Protein AF-A0A7R9ZFI8-F1 (afdb_monomer_lite)

InterPro domains:
  IPR023198 Phosphoglycolate phosphatase-like, domain 2 [G3DSA:1.10.150.240] (22-74)
  IPR023214 HAD superfamily [G3DSA:3.40.50.1000] (10-21)
  IPR036412 HAD-like superfamily [SSF56784] (10-65)
  IPR041492 Haloacid dehalogenase-like hydrolase [PF13419] (13-67)
  IPR051806 HAD-like Sugar Phosphate Phosphatase [PTHR43481] (8-67)

Sequence (104 aa):
RLAGFISDAKGMVFDCDGTLLDTMPLYYESWKRACDEVGLQFPVERFYAMAGRPVGDIFATLIEEQLLGSGGNEESSETESPQRKMPIVTPEYCEDVKRRHHAA

pLDDT: mean 82.08, std 18.76, range [39.84, 97.5]

Structure (mmCIF, N/CA/C/O backbone):
data_AF-A0A7R9ZFI8-F1
#
_entry.id   AF-A0A7R9ZFI8-F1
#
loop_
_atom_site.group_PDB
_atom_site.id
_atom_site.type_symbol
_atom_site.label_atom_id
_atom_site.label_alt_id
_atom_site.label_comp_id
_atom_site.label_asym_id
_atom_site.label_entity_id
_atom_site.label_seq_id
_atom_site.pdbx_PDB_ins_code
_atom_site.Cartn_x
_atom_site.Cartn_y
_atom_site.Cartn_z
_atom_site.occupancy
_atom_site.B_iso_or_equiv
_atom_site.auth_seq_id
_atom_site.auth_comp_id
_atom_site.auth_asym_id
_atom_site.auth_atom_id
_atom_site.pdbx_PDB_model_num
ATOM 1 N N . ARG A 1 1 ? 6.868 1.005 -32.729 1.00 57.28 1 ARG A N 1
ATOM 2 C CA . ARG A 1 1 ? 6.519 -0.391 -32.351 1.00 57.28 1 ARG A CA 1
ATOM 3 C C . ARG A 1 1 ? 7.333 -0.758 -31.118 1.00 57.28 1 ARG A C 1
ATOM 5 O O . ARG A 1 1 ? 8.550 -0.714 -31.222 1.00 57.28 1 ARG A O 1
ATOM 12 N N . LEU A 1 2 ? 6.691 -1.140 -30.010 1.00 59.94 2 LEU A N 1
ATOM 13 C CA . LEU A 1 2 ? 7.361 -1.621 -28.785 1.00 59.94 2 LEU A CA 1
ATOM 14 C C . LEU A 1 2 ? 8.390 -2.734 -29.059 1.00 59.94 2 LEU A C 1
ATOM 16 O O . LEU A 1 2 ? 9.476 -2.720 -28.496 1.00 59.94 2 LEU A O 1
ATOM 20 N N . ALA A 1 3 ? 8.091 -3.629 -30.006 1.00 62.19 3 ALA A N 1
ATOM 21 C CA . ALA A 1 3 ? 8.974 -4.734 -30.381 1.00 62.19 3 ALA A CA 1
ATOM 22 C C . ALA A 1 3 ? 10.369 -4.302 -30.876 1.00 62.19 3 ALA A C 1
ATOM 24 O O . ALA A 1 3 ? 11.335 -5.005 -30.615 1.00 62.19 3 ALA A O 1
ATOM 25 N N . GLY A 1 4 ? 10.482 -3.153 -31.556 1.00 64.88 4 GLY A N 1
ATOM 26 C CA . GLY A 1 4 ? 11.778 -2.655 -32.037 1.00 64.88 4 GLY A CA 1
ATOM 27 C C . GLY A 1 4 ? 12.616 -1.983 -30.947 1.00 64.88 4 GLY A C 1
ATOM 28 O O . GLY A 1 4 ? 13.824 -1.885 -31.076 1.00 64.88 4 GLY A O 1
ATOM 29 N N . PHE A 1 5 ? 11.982 -1.528 -29.864 1.00 67.44 5 PHE A N 1
ATOM 30 C CA . PHE A 1 5 ? 12.675 -0.920 -28.728 1.00 67.44 5 PHE A CA 1
ATOM 31 C C . PHE A 1 5 ? 13.243 -1.985 -27.779 1.00 67.44 5 PHE A C 1
ATOM 33 O O . PHE A 1 5 ? 14.343 -1.834 -27.260 1.00 67.44 5 PHE A O 1
ATOM 40 N N . ILE A 1 6 ? 12.520 -3.096 -27.594 1.00 75.75 6 ILE A N 1
ATOM 41 C CA . ILE A 1 6 ? 12.978 -4.217 -26.759 1.00 75.75 6 ILE A CA 1
ATOM 42 C C . ILE A 1 6 ? 14.160 -4.954 -27.409 1.00 75.75 6 ILE A C 1
ATOM 44 O O . ILE A 1 6 ? 15.061 -5.385 -26.698 1.00 75.75 6 ILE A O 1
ATOM 48 N N . SER A 1 7 ? 14.200 -5.067 -28.742 1.00 77.81 7 SER A N 1
ATOM 49 C CA . SER A 1 7 ? 15.269 -5.789 -29.452 1.00 77.81 7 SER A CA 1
ATOM 50 C C . SER A 1 7 ? 16.661 -5.167 -29.301 1.00 77.81 7 SER A C 1
ATOM 52 O O . SER A 1 7 ? 17.652 -5.889 -29.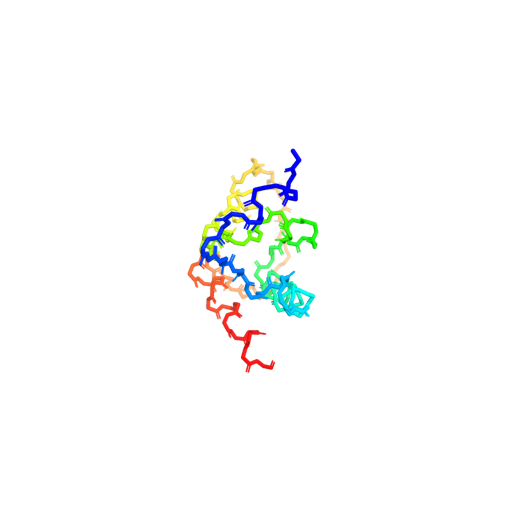392 1.00 77.81 7 SER A O 1
ATOM 54 N N . ASP A 1 8 ? 16.740 -3.861 -29.035 1.00 88.75 8 ASP A N 1
ATOM 55 C CA . ASP A 1 8 ? 18.013 -3.137 -28.908 1.00 88.75 8 ASP A CA 1
ATOM 56 C C . ASP A 1 8 ? 18.446 -2.926 -27.445 1.00 88.75 8 ASP A C 1
ATOM 58 O O . ASP A 1 8 ? 19.574 -2.492 -27.179 1.00 88.75 8 ASP A O 1
ATOM 62 N N . ALA A 1 9 ? 17.578 -3.250 -26.482 1.00 89.25 9 ALA A N 1
ATOM 63 C CA . ALA A 1 9 ? 17.860 -3.078 -25.064 1.00 89.25 9 ALA A CA 1
ATOM 64 C C . ALA A 1 9 ? 18.990 -4.017 -24.605 1.00 89.25 9 ALA A C 1
ATOM 66 O O . ALA A 1 9 ? 18.977 -5.220 -24.856 1.00 89.25 9 ALA A O 1
ATOM 67 N N . LYS A 1 10 ? 19.982 -3.469 -23.890 1.00 92.75 10 LYS A N 1
ATOM 68 C CA . LYS A 1 10 ? 21.097 -4.248 -23.314 1.00 92.75 10 LYS A CA 1
ATOM 69 C C . LYS A 1 10 ? 20.790 -4.835 -21.935 1.00 92.75 10 LYS A C 1
ATOM 71 O O . LYS A 1 10 ? 21.572 -5.633 -21.430 1.00 92.75 10 LYS A O 1
ATOM 76 N N . GLY A 1 11 ? 19.669 -4.447 -21.336 1.00 90.25 11 GLY A N 1
ATOM 77 C CA . GLY A 1 11 ? 19.209 -4.929 -20.041 1.00 90.25 11 GLY A CA 1
ATOM 78 C C . GLY A 1 11 ? 17.759 -4.530 -19.794 1.00 90.25 11 GLY A C 1
ATOM 79 O O . GLY A 1 11 ? 17.280 -3.540 -20.349 1.00 90.25 11 GLY A O 1
ATOM 80 N N . MET A 1 12 ? 17.071 -5.321 -18.973 1.00 90.19 12 MET A N 1
ATOM 81 C CA . MET A 1 12 ? 15.684 -5.102 -18.571 1.00 90.19 12 MET A CA 1
ATOM 82 C C . MET A 1 12 ? 15.587 -5.263 -17.055 1.00 90.19 12 MET A C 1
ATOM 84 O O . MET A 1 12 ? 16.136 -6.215 -16.503 1.00 90.19 12 MET A O 1
ATOM 88 N N . VAL A 1 13 ? 14.903 -4.330 -16.396 1.00 91.94 13 VAL A N 1
ATOM 89 C CA . VAL A 1 13 ? 14.573 -4.421 -14.971 1.00 91.94 13 VAL A CA 1
ATOM 90 C C . VAL A 1 13 ? 13.081 -4.672 -14.870 1.00 91.94 13 VAL A C 1
ATOM 92 O O . VAL A 1 13 ? 12.289 -3.959 -15.485 1.00 91.94 13 VAL A O 1
ATOM 95 N N . PHE A 1 14 ? 12.725 -5.696 -14.107 1.00 91.75 14 PHE A N 1
ATOM 96 C CA . PHE A 1 14 ? 11.349 -6.038 -13.795 1.00 91.75 14 PHE A CA 1
ATOM 97 C C . PHE A 1 14 ? 11.144 -5.851 -12.304 1.00 91.75 14 PHE A C 1
ATOM 99 O O . PHE A 1 14 ? 12.018 -6.199 -11.508 1.00 91.75 14 PHE A O 1
ATOM 106 N N . ASP A 1 15 ? 9.988 -5.310 -11.949 1.00 90.31 15 ASP A N 1
ATOM 107 C CA . ASP A 1 15 ? 9.502 -5.420 -10.586 1.00 90.31 15 ASP A CA 1
ATOM 108 C C . ASP A 1 15 ? 9.195 -6.894 -10.259 1.00 90.31 15 ASP A C 1
ATOM 110 O O . ASP A 1 15 ? 9.012 -7.715 -11.162 1.00 90.31 15 ASP A O 1
ATOM 114 N N . CYS A 1 16 ? 9.162 -7.248 -8.979 1.00 91.69 16 CYS A N 1
ATOM 115 C CA . CYS A 1 16 ? 8.884 -8.613 -8.535 1.00 91.69 16 CYS A CA 1
ATOM 116 C C . CYS A 1 16 ? 7.389 -8.819 -8.274 1.00 91.69 16 CYS A C 1
ATOM 118 O O . CYS A 1 16 ? 6.763 -9.694 -8.881 1.00 91.69 16 CYS A O 1
ATOM 120 N N . ASP A 1 17 ? 6.824 -8.017 -7.372 1.00 89.25 17 ASP A N 1
ATOM 121 C CA . ASP A 1 17 ? 5.479 -8.204 -6.836 1.00 89.25 17 ASP A CA 1
ATOM 122 C C . ASP A 1 17 ? 4.408 -7.765 -7.839 1.00 89.25 17 ASP A C 1
ATOM 124 O O . ASP A 1 17 ? 4.455 -6.675 -8.399 1.00 89.25 17 ASP A O 1
ATOM 128 N N . GLY A 1 18 ? 3.454 -8.645 -8.139 1.00 89.00 18 GLY A N 1
ATOM 129 C CA . GLY A 1 18 ? 2.432 -8.405 -9.165 1.00 89.00 18 GLY A CA 1
ATOM 130 C C . GLY A 1 18 ? 2.951 -8.373 -10.610 1.00 89.00 18 GLY A C 1
ATOM 131 O O . GLY A 1 18 ? 2.145 -8.253 -11.530 1.00 89.00 18 GLY A O 1
ATOM 132 N N . THR A 1 19 ? 4.267 -8.496 -10.826 1.00 92.44 19 THR A N 1
ATOM 133 C CA . THR A 1 19 ? 4.894 -8.529 -12.159 1.00 92.44 19 THR A CA 1
ATOM 134 C C . THR A 1 19 ? 5.447 -9.914 -12.485 1.00 92.44 19 THR A C 1
ATOM 136 O O . THR A 1 19 ? 5.046 -10.519 -13.477 1.00 92.44 19 THR A O 1
ATOM 139 N N . LEU A 1 20 ? 6.362 -10.434 -11.662 1.00 94.62 20 LEU A N 1
ATOM 140 C CA . LEU A 1 20 ? 6.918 -11.784 -11.820 1.00 94.62 20 LEU A CA 1
ATOM 141 C C . LEU A 1 20 ? 6.169 -12.815 -10.972 1.00 94.62 20 LEU A C 1
ATOM 143 O O . LEU A 1 20 ? 6.127 -13.991 -11.332 1.00 94.62 20 LEU A O 1
ATOM 147 N N . LEU A 1 21 ? 5.596 -12.377 -9.850 1.00 93.88 21 LEU A N 1
ATOM 148 C CA . LEU A 1 21 ? 4.870 -13.211 -8.898 1.00 93.88 21 LEU A CA 1
ATOM 149 C C . LEU A 1 21 ? 3.468 -12.645 -8.654 1.00 93.88 21 LEU A C 1
ATOM 151 O O . LEU A 1 21 ? 3.301 -11.435 -8.515 1.00 93.88 21 LEU A O 1
ATOM 155 N N . ASP A 1 22 ? 2.467 -13.516 -8.533 1.00 93.19 22 ASP A N 1
ATOM 156 C CA . ASP A 1 22 ? 1.087 -13.131 -8.203 1.00 93.19 22 ASP A CA 1
ATOM 157 C C . ASP A 1 22 ? 0.906 -12.935 -6.685 1.00 93.19 22 ASP A C 1
ATOM 159 O O . ASP A 1 22 ? 0.242 -13.705 -5.995 1.00 93.19 22 ASP A O 1
ATOM 163 N N . THR A 1 23 ? 1.596 -11.935 -6.132 1.00 92.81 23 THR A N 1
ATOM 164 C CA . THR A 1 23 ? 1.626 -11.642 -4.685 1.00 92.81 23 THR A CA 1
ATOM 165 C C . THR A 1 23 ? 0.637 -10.556 -4.264 1.00 92.81 23 THR A C 1
ATOM 167 O O . THR A 1 23 ? 0.318 -10.433 -3.080 1.00 92.81 23 THR A O 1
ATOM 170 N N . MET A 1 24 ? 0.109 -9.780 -5.214 1.00 94.38 24 MET A N 1
ATOM 171 C CA . MET A 1 24 ? -0.782 -8.650 -4.933 1.00 94.38 24 MET A CA 1
ATOM 172 C C . MET A 1 24 ? -2.093 -9.038 -4.231 1.00 94.38 24 MET A C 1
ATOM 174 O O . MET A 1 24 ? -2.481 -8.309 -3.314 1.00 94.38 24 MET A O 1
ATOM 178 N N . PRO A 1 25 ? -2.760 -10.165 -4.561 1.00 94.69 25 PRO A N 1
ATOM 179 C CA . PRO A 1 25 ? -3.950 -10.593 -3.826 1.00 94.69 25 PRO A CA 1
ATOM 180 C C . PRO A 1 25 ? -3.669 -10.861 -2.342 1.00 94.69 25 PRO A C 1
ATOM 182 O O . PRO A 1 25 ? -4.422 -10.409 -1.482 1.00 94.69 25 PRO A O 1
ATOM 185 N N . LEU A 1 26 ? -2.547 -11.523 -2.033 1.00 92.44 26 LEU A N 1
ATOM 186 C CA . LEU A 1 26 ? -2.141 -11.806 -0.654 1.00 92.44 26 LEU A CA 1
ATOM 187 C C . LEU A 1 26 ? -1.831 -10.514 0.109 1.00 92.44 26 LEU A C 1
ATOM 189 O O . LEU A 1 26 ? -2.279 -10.336 1.241 1.00 92.44 26 LEU A O 1
ATOM 193 N N . TYR A 1 27 ? -1.109 -9.582 -0.520 1.00 93.00 27 TYR A N 1
ATOM 194 C CA . TYR A 1 27 ? -0.870 -8.279 0.090 1.00 93.00 27 TYR A CA 1
ATOM 195 C C . TYR A 1 27 ? -2.166 -7.528 0.363 1.00 93.00 27 TYR A C 1
ATOM 197 O O . TYR A 1 27 ? -2.310 -6.960 1.446 1.00 93.00 27 TYR A O 1
ATOM 205 N N . TYR A 1 28 ? -3.114 -7.544 -0.575 1.00 95.88 28 TYR A N 1
ATOM 206 C CA . TYR A 1 28 ? -4.392 -6.876 -0.379 1.00 95.88 28 TYR A CA 1
ATOM 207 C C . TYR A 1 28 ? -5.12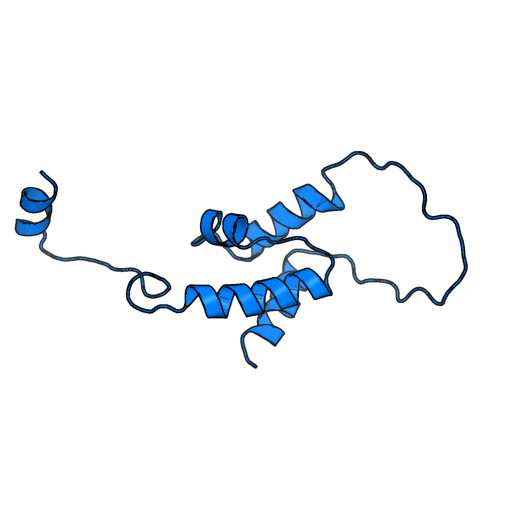3 -7.394 0.865 1.00 95.88 28 TYR A C 1
ATOM 209 O O . TYR A 1 28 ? -5.635 -6.589 1.640 1.00 95.88 28 TYR A O 1
ATOM 217 N N . GLU A 1 29 ? -5.123 -8.705 1.116 1.00 94.81 29 GLU A N 1
ATOM 218 C CA . GLU A 1 29 ? -5.743 -9.261 2.324 1.00 94.81 29 GLU A CA 1
ATOM 219 C C . GLU A 1 29 ? -5.108 -8.726 3.614 1.00 94.81 29 GLU A C 1
ATOM 221 O O . GLU A 1 29 ? -5.826 -8.301 4.524 1.00 94.81 29 GLU A O 1
ATOM 226 N N . SER A 1 30 ? -3.775 -8.708 3.701 1.00 93.50 30 SER A N 1
ATOM 227 C CA . SER A 1 30 ? -3.070 -8.179 4.875 1.00 93.50 30 SER A CA 1
ATOM 228 C C . SER A 1 30 ? -3.316 -6.681 5.068 1.00 93.50 30 SER A C 1
ATOM 230 O O . SER A 1 30 ? -3.543 -6.233 6.194 1.00 93.50 30 SER A O 1
ATOM 232 N N . TRP A 1 31 ? -3.321 -5.906 3.980 1.00 95.81 31 TRP A N 1
ATOM 233 C CA . TRP A 1 31 ? -3.646 -4.479 4.007 1.00 95.81 31 TRP A CA 1
ATOM 234 C C . TRP A 1 31 ? -5.083 -4.230 4.449 1.00 95.81 31 TRP A C 1
ATOM 236 O O . TRP A 1 31 ? -5.318 -3.387 5.312 1.00 95.81 31 TRP A O 1
ATOM 246 N N . LYS A 1 32 ? -6.037 -4.999 3.917 1.00 95.75 32 LYS A N 1
ATOM 247 C CA . LYS A 1 32 ? -7.442 -4.904 4.301 1.00 95.75 32 LYS A CA 1
ATOM 248 C C . LYS A 1 32 ? -7.618 -5.144 5.801 1.00 95.75 32 LYS A C 1
ATOM 250 O O . LYS A 1 32 ? -8.268 -4.340 6.458 1.00 95.75 32 LYS A O 1
ATOM 255 N N . ARG A 1 33 ? -7.001 -6.193 6.358 1.00 94.56 33 ARG A N 1
ATOM 256 C CA . ARG A 1 33 ? -7.060 -6.486 7.804 1.00 94.56 33 ARG A CA 1
ATOM 257 C C . ARG A 1 33 ? -6.469 -5.356 8.648 1.00 94.56 33 ARG A C 1
ATOM 259 O O . ARG A 1 33 ? -7.047 -4.995 9.668 1.00 94.56 33 ARG A O 1
ATOM 266 N N . ALA A 1 34 ? -5.343 -4.787 8.216 1.00 93.81 34 ALA A N 1
ATOM 267 C CA . ALA A 1 34 ? -4.707 -3.676 8.916 1.00 93.81 34 ALA A CA 1
ATOM 268 C C . ALA A 1 34 ? -5.586 -2.416 8.918 1.00 93.81 34 ALA A C 1
ATOM 270 O O . ALA A 1 34 ? -5.755 -1.793 9.962 1.00 93.81 34 ALA A O 1
ATOM 271 N N . CYS A 1 35 ? -6.173 -2.071 7.769 1.00 95.38 35 CYS A N 1
ATOM 272 C CA . CYS A 1 35 ? -7.088 -0.942 7.628 1.00 95.38 35 CYS A CA 1
ATOM 273 C C . CYS A 1 35 ? -8.383 -1.142 8.432 1.00 95.38 35 CYS A C 1
ATOM 275 O O . CYS A 1 35 ? -8.783 -0.228 9.152 1.00 95.38 35 CYS A O 1
ATOM 277 N N . ASP A 1 36 ? -8.979 -2.341 8.390 1.00 94.62 36 ASP A N 1
ATOM 278 C CA . ASP A 1 36 ? -10.176 -2.686 9.169 1.00 94.62 36 ASP A CA 1
ATOM 279 C C . ASP A 1 36 ? -9.930 -2.513 10.687 1.00 94.62 36 ASP A C 1
ATOM 281 O O . ASP A 1 36 ? -10.804 -2.023 11.401 1.00 94.62 36 ASP A O 1
ATOM 285 N N . GLU A 1 37 ? -8.734 -2.859 11.189 1.00 93.62 37 GLU A N 1
ATOM 286 C CA . GLU A 1 37 ? -8.364 -2.719 12.611 1.00 93.62 37 GLU A CA 1
ATOM 287 C C . GLU A 1 37 ? -8.296 -1.253 13.075 1.00 93.62 37 GLU A C 1
ATOM 289 O O . GLU A 1 37 ? -8.595 -0.954 14.233 1.00 93.62 37 GLU A O 1
ATOM 294 N N . VAL A 1 38 ? -7.915 -0.336 12.182 1.00 92.75 38 VAL A N 1
ATOM 295 C CA . VAL A 1 38 ? -7.778 1.101 12.485 1.00 92.75 38 VAL A CA 1
ATOM 296 C C . VAL A 1 38 ? -8.948 1.945 11.975 1.00 92.75 38 VAL A C 1
ATOM 298 O O . VAL A 1 38 ? -8.925 3.165 12.111 1.00 92.75 38 VAL A O 1
ATOM 301 N N . GLY A 1 39 ? -9.979 1.311 11.411 1.00 93.75 39 GLY A N 1
ATOM 302 C CA . GLY A 1 39 ? -11.183 1.981 10.917 1.00 93.75 39 GLY A CA 1
ATOM 303 C C . GLY A 1 39 ? -11.015 2.714 9.581 1.00 93.75 39 GLY A C 1
ATOM 304 O O . GLY A 1 39 ? -11.835 3.571 9.264 1.00 93.75 39 GLY A O 1
ATOM 305 N N . LEU A 1 40 ? -9.987 2.389 8.792 1.00 95.25 40 LEU A N 1
ATOM 306 C CA . LEU A 1 40 ? -9.773 2.959 7.460 1.00 95.25 40 LEU A CA 1
ATOM 307 C C . LEU A 1 40 ? -10.397 2.074 6.376 1.00 95.25 40 LEU A C 1
ATOM 309 O O . LEU A 1 40 ? -10.301 0.849 6.406 1.00 95.25 40 LEU A O 1
ATOM 313 N N . GLN A 1 41 ? -10.996 2.699 5.370 1.00 96.62 41 GLN A N 1
ATOM 314 C CA . GLN A 1 41 ? -11.488 2.033 4.170 1.00 96.62 41 GLN A CA 1
ATOM 315 C C . GLN A 1 41 ? -10.382 1.962 3.120 1.00 96.62 41 GLN A C 1
ATOM 317 O O . GLN A 1 41 ? -9.834 2.986 2.713 1.00 96.62 41 GLN A O 1
ATOM 322 N N . PHE A 1 42 ? -10.075 0.757 2.638 1.00 96.88 42 PHE A N 1
ATOM 323 C CA . PHE A 1 42 ? -9.104 0.570 1.561 1.00 96.88 42 PHE A CA 1
ATOM 324 C C . PHE A 1 42 ? -9.582 -0.501 0.563 1.00 96.88 42 PHE A C 1
ATOM 326 O O . PHE A 1 42 ? -9.235 -1.678 0.685 1.00 96.88 42 PHE A O 1
ATOM 333 N N . PRO A 1 43 ? -10.454 -0.131 -0.398 1.00 96.81 43 PRO A N 1
ATOM 334 C CA . PRO A 1 43 ? -10.971 -1.068 -1.394 1.00 96.81 43 PRO A CA 1
ATOM 335 C C . PRO A 1 43 ? -9.874 -1.512 -2.371 1.00 96.81 43 PRO A C 1
ATOM 337 O O . PRO A 1 43 ? -8.887 -0.803 -2.585 1.00 96.81 43 PRO A O 1
ATOM 340 N N . VAL A 1 44 ? -10.056 -2.689 -2.975 1.00 96.81 44 VAL A N 1
ATOM 341 C CA . VAL A 1 44 ? -9.041 -3.350 -3.812 1.00 96.81 44 VAL A CA 1
ATOM 342 C C . VAL A 1 44 ? -8.604 -2.487 -4.996 1.00 96.81 44 VAL A C 1
ATOM 344 O O . VAL A 1 44 ? -7.417 -2.402 -5.300 1.00 96.81 44 VAL A O 1
ATOM 347 N N . GLU A 1 45 ? -9.526 -1.751 -5.610 1.00 97.50 45 GLU A N 1
ATOM 348 C CA . GLU A 1 45 ? -9.230 -0.846 -6.721 1.00 97.50 45 GLU A CA 1
ATOM 349 C C . GLU A 1 45 ? -8.299 0.289 -6.279 1.00 97.50 45 GLU A C 1
ATOM 351 O O . GLU A 1 45 ? -7.370 0.657 -7.001 1.00 97.50 45 GLU A O 1
ATOM 356 N N . ARG A 1 46 ? -8.508 0.825 -5.066 1.00 97.06 46 ARG A N 1
ATOM 357 C CA . ARG A 1 46 ? -7.659 1.880 -4.495 1.00 97.06 46 ARG A CA 1
ATOM 358 C C . ARG A 1 46 ? -6.288 1.331 -4.105 1.00 97.06 46 ARG A C 1
ATOM 360 O O . ARG A 1 46 ? -5.299 2.024 -4.321 1.00 97.06 46 ARG A O 1
ATOM 367 N N . PHE A 1 47 ? -6.226 0.098 -3.602 1.00 97.06 47 PHE A N 1
ATOM 368 C CA . PHE A 1 47 ? -4.971 -0.603 -3.325 1.00 97.06 47 PHE A CA 1
ATOM 369 C C . PHE A 1 47 ? -4.106 -0.726 -4.585 1.00 97.06 47 PHE A C 1
ATOM 371 O O . PHE A 1 47 ? -2.965 -0.264 -4.587 1.00 97.06 47 PHE A O 1
ATOM 378 N N . TYR A 1 48 ? -4.663 -1.239 -5.687 1.00 95.69 48 TYR A N 1
ATOM 379 C CA . TYR A 1 48 ? -3.932 -1.333 -6.956 1.00 95.69 48 TYR A CA 1
ATOM 380 C C . TYR A 1 48 ? -3.561 0.039 -7.531 1.00 95.69 48 TYR A C 1
ATOM 382 O O . TYR A 1 48 ? -2.454 0.207 -8.035 1.00 95.69 48 TYR A O 1
ATOM 390 N N . ALA A 1 49 ? -4.434 1.045 -7.411 1.00 96.94 49 ALA A N 1
ATOM 391 C CA . ALA A 1 49 ? -4.142 2.405 -7.873 1.00 96.94 49 ALA A CA 1
ATOM 392 C C . ALA A 1 49 ? -2.993 3.085 -7.104 1.00 96.94 49 ALA A C 1
ATOM 394 O O . ALA A 1 49 ? -2.416 4.055 -7.595 1.00 96.94 49 ALA A O 1
ATOM 395 N N . MET A 1 50 ? -2.678 2.608 -5.898 1.00 96.25 50 MET A N 1
ATOM 396 C CA . MET A 1 50 ? -1.587 3.114 -5.064 1.00 96.25 50 MET A CA 1
ATOM 397 C C . MET A 1 50 ? -0.359 2.191 -5.034 1.00 96.25 50 MET A C 1
ATOM 399 O O . MET A 1 50 ? 0.594 2.489 -4.311 1.00 96.25 50 MET A O 1
ATOM 403 N N . ALA A 1 51 ? -0.356 1.096 -5.800 1.00 92.25 51 ALA A N 1
ATOM 404 C CA . ALA A 1 51 ? 0.767 0.165 -5.848 1.00 92.25 51 ALA A CA 1
ATOM 405 C C . ALA A 1 51 ? 2.075 0.888 -6.226 1.00 92.25 51 ALA A C 1
ATOM 407 O O . ALA A 1 51 ? 2.100 1.751 -7.104 1.00 92.25 51 ALA A O 1
ATOM 408 N N . GLY A 1 52 ? 3.162 0.560 -5.523 1.00 89.81 52 GLY A N 1
ATOM 409 C CA . GLY A 1 52 ? 4.474 1.195 -5.700 1.00 89.81 52 GLY A CA 1
ATOM 410 C C . GLY A 1 52 ? 4.678 2.519 -4.948 1.00 89.81 52 GLY A C 1
ATOM 411 O O . GLY A 1 52 ? 5.790 3.045 -4.959 1.00 89.81 52 GLY A O 1
ATOM 412 N N . ARG A 1 53 ? 3.658 3.065 -4.265 1.00 95.12 53 ARG A N 1
ATOM 413 C CA . ARG A 1 53 ? 3.829 4.226 -3.370 1.00 95.12 53 ARG A CA 1
ATOM 414 C C . ARG A 1 53 ? 4.443 3.813 -2.021 1.00 95.12 53 ARG A C 1
ATOM 416 O O . ARG A 1 53 ? 4.210 2.689 -1.570 1.00 95.12 53 ARG A O 1
ATOM 423 N N . PRO A 1 54 ? 5.173 4.713 -1.333 1.00 95.12 54 PRO A N 1
ATOM 424 C CA . PRO A 1 54 ? 5.612 4.476 0.040 1.00 95.12 54 PRO A CA 1
ATOM 425 C C . PRO A 1 54 ? 4.429 4.185 0.974 1.00 95.12 54 PRO A C 1
ATOM 427 O O . PRO A 1 54 ? 3.383 4.824 0.882 1.00 95.12 54 PRO A O 1
ATOM 430 N N . VAL A 1 55 ? 4.596 3.227 1.890 1.00 94.25 55 VAL A N 1
ATOM 431 C CA . VAL A 1 55 ? 3.527 2.773 2.802 1.00 94.25 55 VAL A CA 1
ATOM 432 C C . VAL A 1 55 ? 2.990 3.927 3.658 1.00 94.25 55 VAL A C 1
ATOM 434 O O . VAL A 1 55 ? 1.774 4.107 3.737 1.00 94.25 55 VAL A O 1
ATOM 437 N N . GLY A 1 56 ? 3.878 4.743 4.231 1.00 95.00 56 GLY A N 1
ATOM 438 C CA . GLY A 1 56 ? 3.503 5.919 5.016 1.00 95.00 56 GLY A CA 1
ATOM 439 C C . GLY A 1 56 ? 2.684 6.935 4.221 1.00 95.00 56 GLY A C 1
ATOM 440 O O . GLY A 1 56 ? 1.680 7.427 4.728 1.00 95.00 56 GLY A O 1
ATOM 441 N N . ASP A 1 57 ? 3.026 7.176 2.950 1.00 97.12 57 ASP A N 1
ATOM 442 C CA . ASP A 1 57 ? 2.274 8.086 2.074 1.00 97.12 57 ASP A CA 1
ATOM 443 C C . ASP A 1 57 ? 0.860 7.567 1.792 1.00 97.12 57 ASP A C 1
ATOM 445 O O . ASP A 1 57 ? -0.087 8.353 1.691 1.00 97.12 57 ASP A O 1
ATOM 449 N N . ILE A 1 58 ? 0.700 6.246 1.654 1.00 97.38 58 ILE A N 1
ATOM 450 C CA . ILE A 1 58 ? -0.612 5.609 1.493 1.00 97.38 58 ILE A CA 1
ATOM 451 C C . ILE A 1 58 ? -1.452 5.862 2.744 1.00 97.38 58 ILE A C 1
ATOM 453 O O . ILE A 1 58 ? -2.555 6.392 2.627 1.00 97.38 58 ILE A O 1
ATOM 457 N N . PHE A 1 59 ? -0.936 5.553 3.938 1.00 96.38 59 PHE A N 1
ATOM 458 C CA . PHE A 1 59 ? -1.687 5.774 5.176 1.00 96.38 59 PHE A CA 1
ATOM 459 C C . PHE A 1 59 ? -1.960 7.251 5.448 1.00 96.38 59 PHE A C 1
ATOM 461 O O . PHE A 1 59 ? -3.078 7.578 5.832 1.00 96.38 59 PHE A O 1
ATOM 468 N N . ALA A 1 60 ? -1.002 8.144 5.191 1.00 95.62 60 ALA A N 1
ATOM 469 C CA . ALA A 1 60 ? -1.213 9.584 5.292 1.00 95.62 60 ALA A CA 1
ATOM 470 C C . ALA A 1 60 ? -2.367 10.040 4.389 1.00 95.62 60 ALA A C 1
ATOM 472 O O . ALA A 1 60 ? -3.257 10.744 4.856 1.00 95.62 60 ALA A O 1
ATOM 473 N N . THR A 1 61 ? -2.407 9.554 3.142 1.00 96.38 61 THR A N 1
ATOM 474 C CA . THR A 1 61 ? -3.501 9.842 2.200 1.00 96.38 61 THR A CA 1
ATOM 475 C C . THR A 1 61 ? -4.845 9.337 2.739 1.00 96.38 61 THR A C 1
ATOM 477 O O . THR A 1 61 ? -5.820 10.077 2.739 1.00 96.38 61 THR A O 1
ATOM 480 N N . LEU A 1 62 ? -4.914 8.090 3.223 1.00 95.88 62 LEU A N 1
ATOM 481 C CA . LEU A 1 62 ? -6.165 7.512 3.734 1.00 95.88 62 LEU A CA 1
ATOM 482 C C . LEU A 1 62 ? -6.661 8.231 4.998 1.00 95.88 62 LEU A C 1
ATOM 484 O O . LEU A 1 62 ? -7.856 8.479 5.130 1.00 95.88 62 LEU A O 1
ATOM 488 N N . ILE A 1 63 ? -5.753 8.580 5.913 1.00 94.56 63 ILE A N 1
ATOM 489 C CA . ILE A 1 63 ? -6.062 9.336 7.134 1.00 94.56 63 ILE A CA 1
ATOM 490 C C . ILE A 1 63 ? -6.571 10.729 6.772 1.00 94.56 63 ILE A C 1
ATOM 492 O O . ILE A 1 63 ? -7.605 11.155 7.284 1.00 94.56 63 ILE A O 1
ATOM 496 N N . GLU A 1 64 ? -5.875 11.428 5.875 1.00 94.19 64 GLU A N 1
ATOM 497 C CA . GLU A 1 64 ? -6.284 12.749 5.414 1.00 94.19 64 GLU A CA 1
ATOM 498 C C . GLU A 1 64 ? -7.675 12.698 4.776 1.00 94.19 64 GLU A C 1
ATOM 500 O O . GLU A 1 64 ? -8.560 13.430 5.202 1.00 94.19 64 GLU A O 1
ATOM 505 N N . GLU A 1 65 ? -7.912 11.787 3.831 1.00 93.88 65 GLU A N 1
ATOM 506 C CA . GLU A 1 65 ? -9.189 11.674 3.114 1.00 93.88 65 GLU A CA 1
ATOM 507 C C . GLU A 1 65 ? -10.367 11.312 4.040 1.00 93.88 65 GLU A C 1
ATOM 509 O O . GLU A 1 65 ? -11.473 11.818 3.850 1.00 93.88 65 GLU A O 1
ATOM 514 N N . GLN A 1 66 ? -10.154 10.439 5.030 1.00 93.69 66 GLN A N 1
ATOM 515 C CA . GLN A 1 66 ? -11.253 9.786 5.759 1.00 93.69 66 GLN A CA 1
ATOM 516 C C . GLN A 1 66 ? -11.457 10.298 7.181 1.00 93.69 66 GLN A C 1
ATOM 518 O O . GLN A 1 66 ? -12.571 10.227 7.696 1.00 93.69 66 GLN A O 1
ATOM 523 N N . LEU A 1 67 ? -10.400 10.797 7.822 1.00 88.81 67 LEU A N 1
ATOM 524 C CA . LEU A 1 67 ? -10.450 11.276 9.204 1.00 88.81 67 LEU A CA 1
ATOM 525 C C . LEU A 1 67 ? -10.333 12.801 9.297 1.00 88.81 67 LEU A C 1
ATOM 527 O O . LEU A 1 67 ? -10.790 13.375 10.282 1.00 88.81 67 LEU A O 1
ATOM 531 N N . LEU A 1 68 ? -9.741 13.461 8.293 1.00 82.12 68 LEU A N 1
ATOM 532 C CA . LEU A 1 68 ? -9.500 14.912 8.300 1.00 82.12 68 LEU A CA 1
ATOM 533 C C . LEU A 1 68 ? -10.237 15.662 7.169 1.00 82.12 68 LEU A C 1
ATOM 535 O O . LEU A 1 68 ? -10.436 16.871 7.263 1.00 82.12 68 LEU A O 1
ATOM 539 N N . GLY A 1 69 ? -10.642 14.955 6.110 1.00 63.31 69 GLY A N 1
ATOM 540 C CA . GLY A 1 69 ? -11.026 15.515 4.808 1.00 63.31 69 GLY A CA 1
ATOM 541 C C . GLY A 1 69 ? -12.522 15.703 4.557 1.00 63.31 69 GLY A C 1
ATOM 542 O O . GLY A 1 69 ? -12.913 16.083 3.457 1.00 63.31 69 GLY A O 1
ATOM 543 N N . SER A 1 70 ? -13.379 15.479 5.550 1.00 51.75 70 SER A N 1
ATOM 544 C CA . SER A 1 70 ? -14.799 15.840 5.485 1.00 51.75 70 SER A CA 1
ATOM 545 C C . SER A 1 70 ? -15.139 16.639 6.733 1.00 51.75 70 SER A C 1
ATOM 547 O O . SER A 1 70 ? -14.944 16.147 7.840 1.00 51.75 70 SER A O 1
ATOM 549 N N . GLY A 1 71 ? -15.592 17.886 6.562 1.00 49.94 71 GLY A N 1
ATOM 550 C CA . GLY A 1 71 ? -15.985 18.752 7.672 1.00 49.94 71 GLY A CA 1
ATOM 551 C C . GLY A 1 71 ? -16.874 17.996 8.657 1.00 49.94 71 GLY A C 1
ATOM 552 O O . GLY A 1 71 ? -17.862 17.385 8.251 1.00 49.94 71 GLY A O 1
ATOM 553 N N . GLY A 1 72 ? -16.471 17.999 9.928 1.00 47.66 72 GLY A N 1
ATOM 554 C CA . GLY A 1 72 ? -17.183 17.311 10.990 1.00 47.66 72 GLY A CA 1
ATOM 555 C C . GLY A 1 72 ? 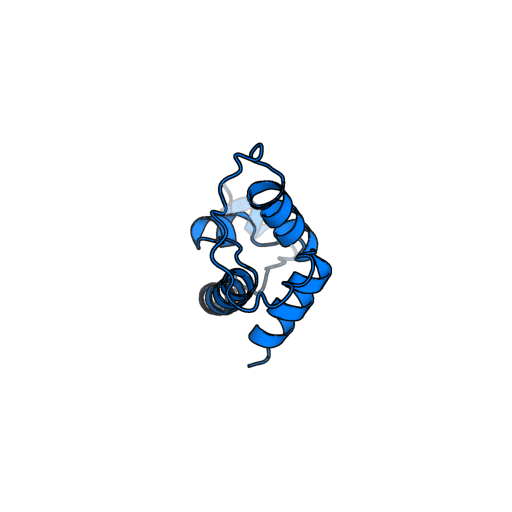-18.639 17.754 11.031 1.00 47.66 72 GLY A C 1
ATOM 556 O O . GLY A 1 72 ? -18.925 18.907 11.334 1.00 47.66 72 GLY A O 1
ATOM 557 N N . ASN A 1 73 ? -19.546 16.826 10.746 1.00 42.56 73 ASN A N 1
ATOM 558 C CA . ASN A 1 73 ? -20.863 16.866 11.350 1.00 42.56 73 ASN A CA 1
ATOM 559 C C . ASN A 1 73 ? -20.820 15.920 12.543 1.00 42.56 73 ASN A C 1
ATOM 561 O O . ASN A 1 73 ? -20.694 14.704 12.406 1.00 42.56 73 ASN A O 1
ATOM 565 N N . GLU A 1 74 ? -20.854 16.547 13.711 1.00 51.81 74 GLU A N 1
ATOM 566 C CA . GLU A 1 74 ? -21.158 15.941 14.992 1.00 51.81 74 GLU A CA 1
ATOM 567 C C . GLU A 1 74 ? -22.472 15.157 14.897 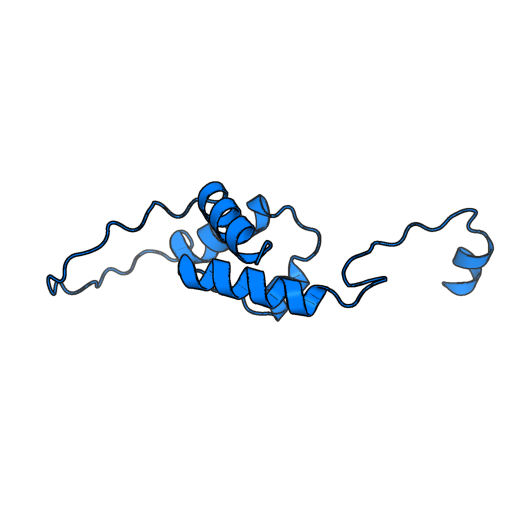1.00 51.81 74 GLU A C 1
ATOM 569 O O . GLU A 1 74 ? -23.489 15.712 14.497 1.00 51.81 74 GLU A O 1
ATOM 574 N N . GLU A 1 75 ? -22.449 13.885 15.291 1.00 43.97 75 GLU A N 1
ATOM 575 C CA . GLU A 1 75 ? -23.475 13.293 16.158 1.00 43.97 75 GLU A CA 1
ATOM 576 C C . GLU A 1 75 ? -22.999 11.910 16.616 1.00 43.97 75 GLU A C 1
ATOM 578 O O . GLU A 1 75 ? -23.352 10.864 16.077 1.00 43.97 75 GLU A O 1
ATOM 583 N N . SER A 1 76 ? -22.167 11.897 17.654 1.00 42.41 76 SER A N 1
ATOM 584 C CA . SER A 1 76 ? -22.120 10.757 18.567 1.00 42.41 76 SER A CA 1
ATOM 585 C C . SER A 1 76 ? -23.051 11.085 19.722 1.00 42.41 76 SER A C 1
ATOM 587 O O . SER A 1 76 ? -22.666 11.759 20.673 1.00 42.41 76 SER A O 1
ATOM 589 N N . SER A 1 77 ? -24.296 10.623 19.602 1.00 43.62 77 SER A N 1
ATOM 590 C CA . SER A 1 77 ? -25.215 10.495 20.725 1.00 43.62 77 SER A CA 1
ATOM 591 C C . SER A 1 77 ? -24.527 9.691 21.827 1.00 43.62 77 SER A C 1
ATOM 593 O O . SER A 1 77 ? -24.149 8.534 21.622 1.00 43.62 77 SER A O 1
ATOM 595 N N . GLU A 1 78 ? -24.345 10.321 22.981 1.00 49.72 78 GLU A N 1
ATOM 596 C CA . GLU A 1 78 ? -23.787 9.710 24.177 1.00 49.72 78 GLU A CA 1
ATOM 597 C C . GLU A 1 78 ? -24.658 8.523 24.604 1.00 49.72 78 GLU A C 1
ATOM 599 O O . GLU A 1 78 ? -25.787 8.662 25.071 1.00 49.72 78 GLU A O 1
ATOM 604 N N . THR A 1 79 ? -24.137 7.313 24.441 1.00 42.38 79 THR A N 1
ATOM 605 C CA . THR A 1 79 ? -24.548 6.173 25.258 1.00 42.38 79 THR A CA 1
ATOM 606 C C . THR A 1 79 ? -23.272 5.564 25.811 1.00 42.38 79 THR A C 1
ATOM 608 O O . THR A 1 79 ? -22.486 4.952 25.087 1.00 42.38 79 THR A O 1
ATOM 611 N N . GLU A 1 80 ? -23.021 5.838 27.091 1.00 47.38 80 GLU A N 1
ATOM 612 C CA . GLU A 1 80 ? -21.834 5.422 27.833 1.00 47.38 80 GLU A CA 1
ATOM 613 C C . GLU A 1 80 ? -21.636 3.902 27.751 1.00 47.38 80 GLU A C 1
ATOM 615 O O . GLU A 1 80 ? -22.374 3.108 28.330 1.00 47.38 80 GLU A O 1
ATOM 620 N N . SER A 1 81 ? -20.609 3.489 27.018 1.00 39.84 81 SER A N 1
ATOM 621 C CA . SER A 1 81 ? -20.033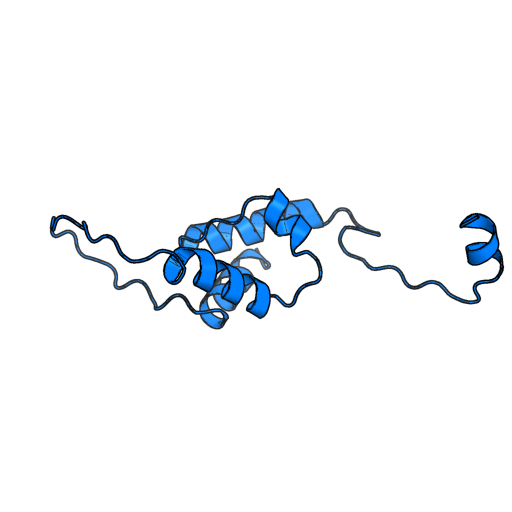 2.144 27.039 1.00 39.84 81 SER A CA 1
ATOM 622 C C . SER A 1 81 ? -18.524 2.335 27.127 1.00 39.84 81 SER A C 1
ATOM 624 O O . SER A 1 81 ? -18.044 3.187 26.389 1.00 39.84 81 SER A O 1
ATOM 626 N N . PRO A 1 82 ? -17.764 1.607 27.972 1.00 44.62 82 PRO A N 1
ATOM 627 C CA . PRO A 1 82 ? -16.348 1.885 28.229 1.00 44.62 82 PRO A CA 1
ATOM 628 C C . PRO A 1 82 ? -15.536 2.089 26.942 1.00 44.62 82 PRO A C 1
ATOM 630 O O . PRO A 1 82 ? -15.112 1.125 26.299 1.00 44.62 82 PRO A O 1
ATOM 633 N N . GLN A 1 83 ? -15.331 3.346 26.538 1.00 47.78 83 GLN A N 1
ATOM 634 C CA . GLN A 1 83 ? -14.626 3.652 25.306 1.00 47.78 83 GLN A CA 1
ATOM 635 C C . GLN A 1 83 ? -13.152 3.328 25.539 1.00 47.78 83 GLN A C 1
ATOM 637 O O . GLN A 1 83 ? -12.432 4.053 26.230 1.00 47.78 83 GLN A O 1
ATOM 642 N N . ARG A 1 84 ? -12.678 2.219 24.956 1.00 49.12 84 ARG A N 1
ATOM 643 C CA . ARG A 1 84 ? -11.250 2.046 24.668 1.00 49.12 84 ARG A CA 1
ATOM 644 C C . ARG A 1 84 ? -10.815 3.329 23.965 1.00 49.12 84 ARG A C 1
ATOM 646 O O . ARG A 1 84 ? -11.280 3.580 22.858 1.00 49.12 84 ARG A O 1
ATOM 653 N N . LYS A 1 85 ? -9.966 4.148 24.600 1.00 47.16 85 LYS A N 1
ATOM 654 C CA . LYS A 1 85 ? -9.301 5.264 23.917 1.00 47.16 85 LYS A CA 1
ATOM 655 C C . LYS A 1 85 ? -8.609 4.672 22.698 1.00 47.16 85 LYS A C 1
ATOM 657 O O . LYS A 1 85 ? -7.612 3.967 22.854 1.00 47.16 85 LYS A O 1
ATOM 662 N N . MET A 1 86 ? -9.181 4.881 21.516 1.00 51.19 86 MET A N 1
ATOM 663 C CA . MET A 1 86 ? -8.527 4.458 20.292 1.00 51.19 86 MET A CA 1
ATOM 664 C C . MET A 1 86 ? -7.225 5.257 20.194 1.00 51.19 86 MET A C 1
ATOM 666 O O . MET A 1 86 ? -7.245 6.469 20.438 1.00 51.19 86 MET A O 1
ATOM 670 N N . PRO A 1 87 ? -6.081 4.601 19.945 1.00 62.78 87 PRO A N 1
ATOM 671 C CA . PRO A 1 87 ? -4.841 5.321 19.711 1.00 62.78 87 PRO A CA 1
ATOM 672 C C . PRO A 1 87 ? -5.048 6.305 18.558 1.00 62.78 87 PRO A C 1
ATOM 674 O O . PRO A 1 87 ? -5.821 6.036 17.638 1.00 62.78 87 PRO A O 1
ATOM 677 N N . ILE A 1 88 ? -4.377 7.456 18.630 1.00 76.69 88 ILE A N 1
ATOM 678 C CA . ILE A 1 88 ? -4.360 8.423 17.530 1.00 76.69 88 ILE A CA 1
ATOM 679 C C . ILE A 1 88 ? -3.895 7.666 16.284 1.00 76.69 88 ILE A C 1
ATOM 681 O O . ILE A 1 88 ? -2.806 7.092 16.281 1.00 76.69 88 ILE A O 1
ATOM 685 N N . VAL A 1 89 ? -4.740 7.623 15.256 1.00 86.75 89 VAL A N 1
ATOM 686 C CA . VAL A 1 89 ? -4.428 6.935 14.003 1.00 86.75 89 VAL A CA 1
ATOM 687 C C . VAL A 1 89 ? -3.413 7.794 13.249 1.00 86.75 89 VAL A C 1
ATOM 689 O O . VAL A 1 89 ? -3.775 8.799 12.643 1.00 86.75 89 VAL A O 1
ATOM 692 N N . THR A 1 90 ? -2.132 7.430 13.337 1.00 91.50 90 THR A N 1
ATOM 693 C CA . THR A 1 90 ? -1.033 8.048 12.574 1.00 91.50 90 THR A CA 1
ATOM 694 C C . THR A 1 90 ? -0.515 7.085 11.503 1.00 91.50 90 THR A C 1
ATOM 696 O O . THR A 1 90 ? -0.745 5.873 11.622 1.00 91.50 90 THR A O 1
ATOM 699 N N . PRO A 1 91 ? 0.200 7.570 10.468 1.00 92.38 91 PRO A N 1
ATOM 700 C CA . PRO A 1 91 ? 0.846 6.696 9.493 1.00 92.38 91 PRO A CA 1
ATOM 701 C C . PRO A 1 91 ? 1.758 5.651 10.146 1.00 92.38 91 PRO A C 1
ATOM 703 O O . PRO A 1 91 ? 1.677 4.476 9.803 1.00 92.38 91 PRO A O 1
ATOM 706 N N . GLU A 1 92 ? 2.548 6.040 11.149 1.00 93.06 92 GLU A N 1
ATOM 707 C CA . GLU A 1 92 ? 3.471 5.144 11.857 1.00 93.06 92 GLU A CA 1
ATOM 708 C C . GLU A 1 92 ? 2.719 4.041 12.609 1.00 93.06 92 GLU A C 1
ATOM 710 O O . GLU A 1 92 ? 3.083 2.867 12.531 1.00 93.06 92 GLU A O 1
ATOM 715 N N . TYR A 1 93 ? 1.625 4.397 13.292 1.00 91.88 93 TYR A N 1
ATOM 716 C CA . TYR A 1 93 ? 0.782 3.413 13.967 1.00 91.88 93 TYR A CA 1
ATOM 717 C C . TYR A 1 93 ? 0.159 2.424 12.970 1.00 91.88 93 TYR A C 1
ATOM 719 O O . TYR A 1 93 ? 0.140 1.216 13.214 1.00 91.88 93 TYR A O 1
ATOM 727 N N . CYS A 1 94 ? -0.307 2.914 11.820 1.00 92.75 94 CYS A N 1
ATOM 728 C CA . CYS A 1 94 ? -0.864 2.065 10.769 1.00 92.75 94 CYS A CA 1
ATOM 729 C C . CYS A 1 94 ? 0.193 1.141 10.145 1.00 92.75 94 CYS A C 1
ATOM 731 O O . CYS A 1 94 ? -0.089 -0.030 9.881 1.00 92.75 94 CYS A O 1
ATOM 733 N N . GLU A 1 95 ? 1.422 1.624 9.958 1.00 93.00 95 GLU A N 1
ATOM 734 C CA . GLU A 1 95 ? 2.546 0.803 9.504 1.00 93.00 95 GLU A CA 1
ATOM 735 C C . GLU A 1 95 ? 2.868 -0.331 10.481 1.00 93.00 95 GLU A C 1
ATOM 737 O O . GLU A 1 95 ? 3.085 -1.471 10.055 1.00 93.00 95 GLU A O 1
ATOM 742 N N . ASP A 1 96 ? 2.858 -0.050 11.784 1.00 92.31 96 ASP A N 1
ATOM 743 C CA . ASP A 1 96 ? 3.075 -1.057 12.823 1.00 92.31 96 ASP A CA 1
ATOM 744 C C . ASP A 1 96 ? 1.962 -2.113 12.834 1.00 92.31 96 ASP A C 1
ATOM 746 O O . ASP A 1 96 ? 2.241 -3.314 12.931 1.00 92.31 96 ASP A O 1
ATOM 750 N N . VAL A 1 97 ? 0.702 -1.693 12.676 1.00 91.50 97 VAL A N 1
ATOM 751 C CA . VAL A 1 97 ? -0.446 -2.602 12.520 1.00 91.50 97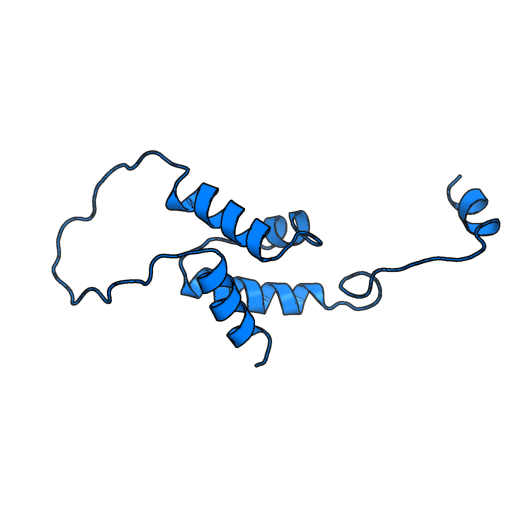 VAL A CA 1
ATOM 752 C C . VAL A 1 97 ? -0.260 -3.487 11.288 1.00 91.50 97 VAL A C 1
ATOM 754 O O . VAL A 1 97 ? -0.339 -4.713 11.378 1.00 91.50 97 VAL A O 1
ATOM 757 N N . LYS A 1 98 ? 0.068 -2.887 10.143 1.00 92.06 98 LYS A N 1
ATOM 758 C CA . LYS A 1 98 ? 0.314 -3.594 8.883 1.00 92.06 98 LYS A CA 1
ATOM 759 C C . LYS A 1 98 ? 1.451 -4.606 9.015 1.00 92.06 98 LYS A C 1
ATOM 761 O O . LYS A 1 98 ? 1.333 -5.723 8.510 1.00 92.06 98 LYS A O 1
ATOM 766 N N . ARG A 1 99 ? 2.536 -4.271 9.722 1.00 90.44 99 ARG A N 1
ATOM 767 C CA . ARG A 1 99 ? 3.677 -5.178 9.937 1.00 90.44 99 ARG A CA 1
ATOM 768 C C . ARG A 1 99 ? 3.275 -6.455 10.684 1.00 90.44 99 ARG A C 1
ATOM 770 O O . ARG A 1 99 ? 3.787 -7.518 10.347 1.00 90.44 99 ARG A O 1
ATOM 777 N N . ARG A 1 100 ? 2.325 -6.380 11.626 1.00 89.81 100 ARG A N 1
ATOM 778 C CA . ARG A 1 100 ? 1.788 -7.560 12.338 1.00 89.81 100 ARG A CA 1
ATOM 779 C C . ARG A 1 100 ? 1.026 -8.518 11.420 1.00 89.81 100 ARG A C 1
ATOM 781 O O . ARG A 1 100 ? 1.125 -9.724 11.606 1.00 89.81 100 ARG A O 1
ATOM 788 N N . HIS A 1 101 ? 0.311 -7.995 10.423 1.00 84.12 101 HIS A N 1
ATOM 789 C CA . HIS A 1 101 ? -0.492 -8.791 9.478 1.00 84.12 101 HIS A CA 1
ATOM 790 C C . HIS A 1 101 ? 0.290 -9.289 8.251 1.00 84.12 101 HIS A C 1
ATOM 792 O O . HIS A 1 101 ? -0.231 -10.087 7.479 1.00 84.12 101 HIS A O 1
ATOM 798 N N . HIS A 1 102 ? 1.525 -8.820 8.050 1.00 73.19 102 HIS A N 1
ATOM 799 C CA . HIS A 1 102 ? 2.417 -9.260 6.964 1.00 73.19 102 HIS A CA 1
ATOM 800 C C . HIS A 1 102 ? 3.346 -10.423 7.351 1.00 73.19 102 HIS A C 1
ATOM 802 O O . HIS A 1 102 ? 3.973 -11.006 6.473 1.00 73.19 102 HIS A O 1
ATOM 808 N N . ALA A 1 103 ? 3.481 -10.725 8.644 1.00 57.00 103 ALA A N 1
ATOM 809 C CA . ALA A 1 103 ? 4.383 -11.755 9.169 1.00 57.00 103 ALA A CA 1
ATOM 810 C C . ALA A 1 103 ? 3.651 -13.013 9.683 1.00 57.00 103 ALA A C 1
ATOM 812 O O . ALA A 1 103 ? 4.279 -13.851 10.329 1.00 57.00 103 ALA A O 1
ATOM 813 N N . ALA A 1 104 ? 2.338 -13.104 9.447 1.00 42.81 104 ALA A N 1
ATOM 814 C CA . ALA A 1 104 ? 1.457 -14.167 9.929 1.00 42.81 104 ALA A CA 1
ATOM 815 C C . ALA A 1 104 ? 1.094 -15.157 8.819 1.00 42.81 104 ALA A C 1
ATOM 817 O O . ALA A 1 104 ? 0.903 -14.698 7.671 1.00 42.81 104 ALA A O 1
#

Foldseek 3Di:
DVVVVVVPDPDDDFDCDPTVDPCLVVLVVLLCQLCVVLVFDDDSVNSVVCPPPDQLVSQVVRCCVPVPNDPDDDDPDDDDDPDPPRPDRHSVVSVVSSVVSVVD

Radius of gyration: 19.26 Å; chains: 1; bounding box: 46×33×61 Å

Organism: NCBI:txid2749911

Secondary structure (DSSP, 8-state):
-HHHHHTT-S-----SBTTTB--HHHHHHHHHHHHHHHT----HHHHHHTTTS-HHHHHHHHHIIIIISS---------------PPP--HHHHHHHHHHHH--